Protein AF-A0A2V8DKH4-F1 (afdb_monomer)

Nearest PDB structures (foldseek):
  3bx8-assembly5_E  TM=6.447E-01  e=5.926E-01  unclassified
  3dtq-assembly1_A  TM=5.961E-01  e=3.574E-01  Homo sapiens
  4imn-assembly1_A  TM=5.619E-01  e=2.703E+00  Homo sapiens
  2czu-assembly2_B  TM=4.628E-01  e=2.859E+00  Mus musculus
  5bp4-assembly6_L  TM=4.575E-01  e=6.642E+00  Mycolicibacterium smegmatis MC2 155

Foldseek 3Di:
DWDKDWDDQLLQTWIWIWDQDPQRKIKIWIWGADLNDIDIDMDIGHHPPDDPPDPDDNDFDADPVRDTFHAPHHDDNVDDGHHTDD

Secondary structure (DSSP, 8-state):
--EEEEEEETTEEEEEEEEE-TTS-EEEEEEEEETTEEEEEEEEE-TTSPP-S-------EE-TTSPEE-BSS-B-TTSPPPPBP-

Sequence (86 aa):
LTLYAHYNADQIEGHRLQLLNPDKSRTFAAIHMYENRLYIFEGTTPAGSPPPALFQQSLGFLDKEGKRVRYESVYSNAYPPPRRTR

Radius of gyration: 15.06 Å; Cα contacts (8 Å, |Δi|>4): 158; chains: 1; bounding box: 35×24×39 Å

pLDDT: mean 90.02, std 9.42, range [55.66, 97.31]

Structure (mmCIF, N/CA/C/O backbone):
data_AF-A0A2V8DKH4-F1
#
_entry.id   AF-A0A2V8DKH4-F1
#
loop_
_atom_site.group_PDB
_atom_site.id
_atom_site.type_symbol
_atom_site.label_atom_id
_atom_site.label_alt_id
_atom_site.label_comp_id
_atom_site.label_asym_id
_atom_site.label_entity_id
_atom_site.label_seq_id
_atom_site.pdbx_PDB_ins_code
_atom_site.Cartn_x
_atom_site.Cartn_y
_atom_site.Cartn_z
_atom_site.occupancy
_atom_site.B_iso_or_equiv
_atom_site.auth_seq_id
_atom_site.auth_comp_id
_atom_site.auth_asym_id
_atom_site.auth_atom_id
_atom_site.pdbx_PDB_model_num
ATOM 1 N N . LEU A 1 1 ? -5.898 4.590 17.628 1.00 75.38 1 LEU A N 1
ATOM 2 C CA . LEU A 1 1 ? -4.702 5.214 17.038 1.00 75.38 1 LEU A CA 1
ATOM 3 C C . LEU A 1 1 ? -4.833 5.082 15.536 1.00 75.38 1 LEU A C 1
ATOM 5 O O . LEU A 1 1 ? -5.076 3.972 15.079 1.00 75.38 1 LEU A O 1
ATOM 9 N N . THR A 1 2 ? -4.733 6.197 14.823 1.00 88.38 2 THR A N 1
ATOM 10 C CA . THR A 1 2 ? -4.686 6.212 13.361 1.00 88.38 2 THR A CA 1
ATOM 11 C C . THR A 1 2 ? -3.231 6.395 12.948 1.00 88.38 2 THR A C 1
ATOM 13 O O . THR A 1 2 ? -2.577 7.308 13.448 1.00 88.38 2 THR A O 1
ATOM 16 N N . LEU A 1 3 ? -2.714 5.509 12.100 1.00 91.00 3 LEU A N 1
ATOM 17 C CA . LEU A 1 3 ? -1.336 5.515 11.618 1.00 91.00 3 LEU A CA 1
ATOM 18 C C . LEU A 1 3 ? -1.304 5.514 10.097 1.00 91.00 3 LEU A C 1
ATOM 20 O O . LEU A 1 3 ? -2.058 4.794 9.443 1.00 91.00 3 LEU A O 1
ATOM 24 N N . TYR A 1 4 ? -0.360 6.277 9.567 1.00 93.69 4 TYR A N 1
ATOM 25 C CA . TYR A 1 4 ? 0.015 6.285 8.166 1.00 93.69 4 TYR A CA 1
ATOM 26 C C . TYR A 1 4 ? 1.529 6.120 8.078 1.00 93.69 4 TYR A C 1
ATOM 28 O O . TYR A 1 4 ? 2.268 6.736 8.848 1.00 93.69 4 TYR A O 1
ATOM 36 N N . ALA A 1 5 ? 1.984 5.282 7.155 1.00 92.56 5 ALA A N 1
ATOM 37 C CA . ALA A 1 5 ? 3.400 5.084 6.899 1.00 92.56 5 ALA A CA 1
ATOM 38 C C . ALA A 1 5 ? 3.656 4.830 5.414 1.00 92.56 5 ALA A C 1
ATOM 40 O O . ALA A 1 5 ? 2.836 4.222 4.720 1.00 92.56 5 ALA A O 1
ATOM 41 N N . HIS A 1 6 ? 4.839 5.235 4.954 1.00 93.75 6 HIS A N 1
ATOM 42 C CA . HIS A 1 6 ? 5.392 4.701 3.716 1.00 93.75 6 HIS A CA 1
ATOM 43 C C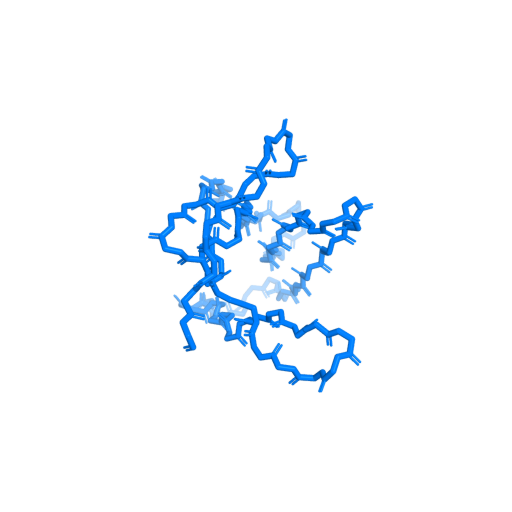 . HIS A 1 6 ? 5.676 3.210 3.886 1.00 93.75 6 HIS A C 1
ATOM 45 O O . HIS A 1 6 ? 6.108 2.748 4.945 1.00 93.75 6 HIS A O 1
ATOM 51 N N . TYR A 1 7 ? 5.417 2.460 2.829 1.00 91.75 7 TYR A N 1
ATOM 52 C CA . TYR A 1 7 ? 5.611 1.025 2.770 1.00 91.75 7 TYR A CA 1
ATOM 53 C C . TYR A 1 7 ? 6.132 0.656 1.381 1.00 91.75 7 TYR A C 1
ATOM 55 O O . TYR A 1 7 ? 6.077 1.450 0.444 1.00 91.75 7 TYR A O 1
ATOM 63 N N . ASN A 1 8 ? 6.671 -0.545 1.239 1.00 92.38 8 ASN A N 1
ATOM 64 C CA . ASN A 1 8 ? 6.909 -1.131 -0.067 1.00 92.38 8 ASN A CA 1
ATOM 65 C C . ASN A 1 8 ? 6.793 -2.650 0.025 1.00 92.38 8 ASN A C 1
ATOM 67 O O . ASN A 1 8 ? 7.029 -3.241 1.081 1.00 92.38 8 ASN A O 1
ATOM 71 N N . ALA A 1 9 ? 6.448 -3.262 -1.102 1.00 91.94 9 ALA A N 1
ATOM 72 C CA . ALA A 1 9 ? 6.517 -4.700 -1.299 1.00 91.94 9 ALA A CA 1
ATOM 73 C C . ALA A 1 9 ? 7.426 -4.952 -2.503 1.00 91.94 9 ALA A C 1
ATOM 75 O O . ALA A 1 9 ? 7.129 -4.497 -3.603 1.00 91.94 9 ALA A O 1
ATOM 76 N N . ASP A 1 10 ? 8.567 -5.612 -2.290 1.00 92.19 10 ASP A N 1
ATOM 77 C CA . ASP A 1 10 ? 9.600 -5.815 -3.320 1.00 92.19 10 ASP A CA 1
ATOM 78 C C . ASP A 1 10 ? 10.040 -4.538 -4.044 1.00 92.19 10 ASP A C 1
ATOM 80 O O . ASP A 1 10 ? 10.245 -4.522 -5.259 1.00 92.19 10 ASP A O 1
ATOM 84 N N . GLN A 1 11 ? 10.213 -3.464 -3.269 1.00 95.44 11 GLN A N 1
ATOM 85 C CA . GLN A 1 11 ? 10.542 -2.125 -3.759 1.00 95.44 11 GLN A CA 1
ATOM 86 C C . GLN A 1 11 ? 9.434 -1.446 -4.578 1.00 95.44 11 GLN A C 1
ATOM 88 O O . GLN A 1 11 ? 9.622 -0.312 -4.990 1.00 95.44 11 GLN A O 1
ATOM 93 N N . ILE A 1 12 ? 8.261 -2.050 -4.772 1.00 95.94 12 ILE A N 1
ATOM 94 C CA . ILE A 1 12 ? 7.108 -1.329 -5.324 1.00 95.94 12 ILE A CA 1
ATOM 95 C C . ILE A 1 12 ? 6.534 -0.448 -4.221 1.00 95.94 12 ILE A C 1
ATOM 97 O O . ILE A 1 12 ? 6.117 -0.957 -3.173 1.00 95.94 12 ILE A O 1
ATOM 101 N N . GLU A 1 13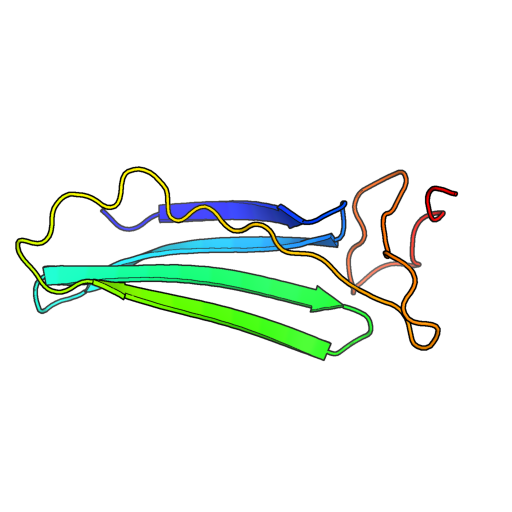 ? 6.563 0.869 -4.439 1.00 96.31 13 GLU A N 1
ATOM 102 C CA . GLU A 1 13 ? 6.094 1.844 -3.462 1.00 96.31 13 GLU A CA 1
ATOM 103 C C . GLU A 1 13 ? 4.651 1.582 -3.040 1.00 96.31 13 GLU A C 1
ATOM 105 O O . GLU A 1 13 ? 3.824 1.052 -3.789 1.00 96.31 13 GLU A O 1
ATOM 110 N N . GLY A 1 14 ? 4.345 1.977 -1.815 1.00 95.06 14 GLY A N 1
ATOM 111 C CA . GLY A 1 14 ? 2.991 1.975 -1.324 1.00 95.06 14 GLY A CA 1
ATOM 112 C C . GLY A 1 14 ? 2.838 2.723 -0.017 1.00 95.06 14 GLY A C 1
ATOM 113 O O . GLY A 1 14 ? 3.775 3.288 0.557 1.00 95.06 14 GLY A O 1
ATOM 114 N N . HIS A 1 15 ? 1.611 2.681 0.470 1.00 94.31 15 HIS A N 1
ATOM 115 C CA . HIS A 1 15 ? 1.205 3.296 1.717 1.00 94.31 15 HIS A CA 1
ATOM 116 C C . HIS A 1 15 ? 0.542 2.259 2.594 1.00 94.31 15 HIS A C 1
ATOM 118 O O . HIS A 1 15 ? -0.252 1.453 2.115 1.00 94.31 15 HIS A O 1
ATOM 124 N N . ARG A 1 16 ? 0.844 2.306 3.888 1.00 92.50 16 ARG A N 1
ATOM 125 C CA . ARG A 1 16 ? 0.169 1.501 4.896 1.00 92.50 16 ARG A CA 1
ATOM 126 C C . ARG A 1 16 ? -0.667 2.398 5.792 1.00 92.50 16 ARG A C 1
ATOM 128 O O . ARG A 1 16 ? -0.178 3.411 6.291 1.00 92.50 16 ARG A O 1
ATOM 135 N N . LEU A 1 17 ? -1.900 1.974 6.033 1.00 92.38 17 LEU A N 1
ATOM 136 C CA . LEU A 1 17 ? -2.846 2.623 6.930 1.00 92.38 17 LEU A CA 1
ATOM 137 C C . LEU A 1 17 ? -3.218 1.682 8.072 1.00 92.38 17 LEU A C 1
ATOM 139 O O . LEU A 1 17 ? -3.406 0.481 7.874 1.00 92.38 17 LEU A O 1
ATOM 143 N N . GLN A 1 18 ? -3.356 2.251 9.264 1.00 91.19 18 GLN A N 1
ATOM 144 C CA . GLN A 1 18 ? -4.084 1.646 10.372 1.00 91.19 18 GLN A CA 1
ATOM 145 C C . GLN A 1 18 ? -5.095 2.671 10.861 1.00 91.19 18 GLN A C 1
ATOM 147 O O . GLN A 1 18 ? -4.710 3.765 11.262 1.00 91.19 18 GLN A O 1
ATOM 152 N N . LEU A 1 19 ? -6.376 2.346 10.814 1.00 92.25 19 LEU A N 1
ATOM 153 C CA . LEU A 1 19 ? -7.456 3.251 11.182 1.00 92.25 19 LEU A CA 1
ATOM 154 C C . LEU A 1 19 ? -8.129 2.728 12.447 1.00 92.25 19 LEU A C 1
ATOM 156 O O . LEU A 1 19 ? -8.394 1.531 12.560 1.00 92.25 19 LEU A O 1
ATOM 160 N N . LEU A 1 20 ? -8.418 3.626 13.390 1.00 92.12 20 LEU A N 1
ATOM 161 C CA . LEU A 1 20 ? -9.398 3.372 14.442 1.00 92.12 20 LEU A CA 1
ATOM 162 C C . LEU A 1 20 ? -10.710 4.032 14.021 1.00 92.12 20 LEU A C 1
ATOM 164 O O . LEU A 1 20 ? -10.779 5.258 13.940 1.00 92.12 20 LEU A O 1
ATOM 168 N N . ASN A 1 21 ? -11.724 3.218 13.759 1.00 94.19 21 ASN A N 1
ATOM 169 C CA . ASN A 1 21 ? -13.013 3.672 13.251 1.00 94.19 21 ASN A CA 1
ATOM 170 C C . ASN A 1 21 ? -13.919 4.181 14.396 1.00 94.19 21 ASN A C 1
ATOM 172 O O . ASN A 1 21 ? -13.671 3.856 15.564 1.00 94.19 21 ASN A O 1
ATOM 176 N N . PRO A 1 22 ? -14.986 4.953 14.099 1.00 95.88 22 PRO A N 1
ATOM 177 C CA . PRO A 1 22 ? -15.910 5.469 15.120 1.00 95.88 22 PRO A CA 1
ATOM 178 C C . PRO A 1 22 ? -16.582 4.379 15.968 1.00 95.88 22 PRO A C 1
ATOM 180 O O . PRO A 1 22 ? -16.795 4.565 17.165 1.00 95.88 22 PRO A O 1
ATOM 183 N N . ASP A 1 23 ? -16.854 3.215 15.373 1.00 95.31 23 ASP A N 1
ATOM 184 C CA . ASP A 1 23 ? -17.409 2.027 16.038 1.00 95.31 23 ASP A CA 1
ATOM 185 C C . ASP A 1 23 ? -16.363 1.229 16.845 1.00 95.31 23 ASP A C 1
ATOM 187 O O . ASP A 1 23 ? -16.649 0.148 17.359 1.00 95.31 23 ASP A O 1
ATOM 191 N N . LYS A 1 24 ? -15.143 1.766 16.976 1.00 92.12 24 LYS A N 1
ATOM 192 C CA . LYS A 1 24 ? -13.970 1.158 17.623 1.00 92.12 24 LYS A CA 1
ATOM 193 C C . LYS A 1 24 ? -13.419 -0.088 16.919 1.00 92.12 24 LYS A C 1
ATOM 195 O O . LYS A 1 24 ? -12.510 -0.722 17.468 1.00 92.12 24 LYS A O 1
ATOM 200 N N . SER A 1 25 ? -13.899 -0.429 15.723 1.00 92.31 25 SER A N 1
ATOM 201 C CA . SER A 1 25 ? -13.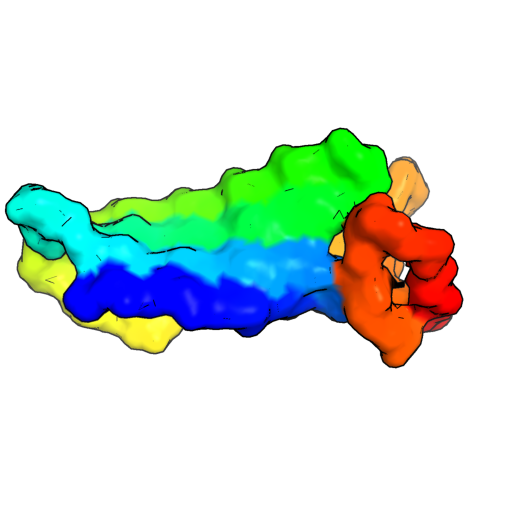226 -1.401 14.857 1.00 92.31 25 SER A CA 1
ATOM 202 C C . SER A 1 25 ? -11.886 -0.843 14.358 1.00 92.31 25 SER A C 1
ATOM 204 O O . SER A 1 25 ? -11.621 0.364 14.424 1.00 92.31 25 SER A O 1
ATOM 206 N N . ARG A 1 26 ? -10.994 -1.729 13.903 1.00 90.62 26 ARG A N 1
ATOM 207 C CA . ARG A 1 26 ? -9.669 -1.349 13.394 1.00 90.62 26 ARG A CA 1
ATOM 208 C C . ARG A 1 26 ? -9.470 -1.856 11.977 1.00 90.62 26 ARG A C 1
ATOM 210 O O . ARG A 1 26 ? -9.491 -3.071 11.780 1.00 90.62 26 ARG A O 1
ATOM 217 N N . THR A 1 27 ? -9.229 -0.950 11.033 1.00 91.75 27 THR A N 1
ATOM 218 C CA . THR A 1 27 ? -8.921 -1.281 9.632 1.00 91.75 27 THR A CA 1
ATOM 219 C C . THR A 1 27 ? -7.422 -1.194 9.385 1.00 91.75 27 THR A C 1
ATOM 221 O O . THR A 1 27 ? -6.781 -0.223 9.780 1.00 91.75 27 THR A O 1
ATOM 224 N N . PHE A 1 28 ? -6.865 -2.189 8.706 1.00 90.75 28 PHE A N 1
ATOM 225 C CA . PHE A 1 28 ? -5.490 -2.207 8.220 1.00 90.75 28 PHE A CA 1
ATOM 226 C C . PHE A 1 28 ? -5.537 -2.253 6.710 1.00 90.75 28 PHE A C 1
ATOM 228 O O . PHE A 1 28 ? -6.218 -3.118 6.172 1.00 90.75 28 PHE A O 1
ATOM 235 N N . ALA A 1 29 ? -4.810 -1.363 6.043 1.00 92.12 29 ALA A N 1
ATOM 236 C CA . ALA A 1 29 ? -4.748 -1.360 4.591 1.00 92.12 29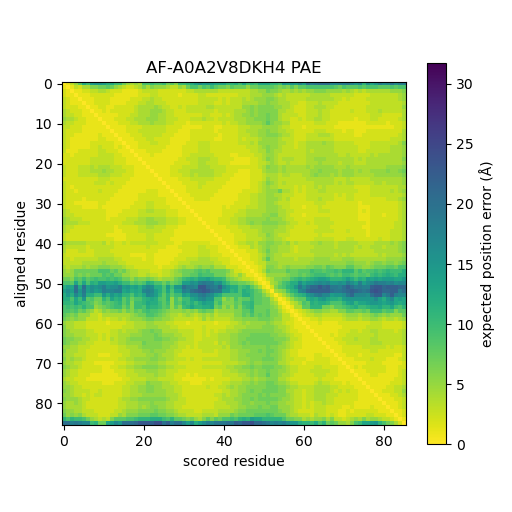 ALA A CA 1
ATOM 237 C C . ALA A 1 29 ? -3.318 -1.185 4.079 1.00 92.12 29 ALA A C 1
ATOM 239 O O . ALA A 1 29 ? -2.512 -0.497 4.713 1.00 92.12 29 ALA A O 1
ATOM 240 N N . ALA A 1 30 ? -3.024 -1.774 2.919 1.00 93.00 30 ALA A N 1
ATOM 241 C CA . ALA A 1 30 ? -1.927 -1.330 2.067 1.00 93.00 30 ALA A CA 1
ATOM 242 C C . ALA A 1 30 ? -2.438 -0.942 0.688 1.00 93.00 30 ALA A C 1
ATOM 244 O O . ALA A 1 30 ? -3.333 -1.584 0.136 1.00 93.00 30 ALA A O 1
ATOM 245 N N . ILE A 1 31 ? -1.830 0.104 0.149 1.00 95.38 31 ILE A N 1
ATOM 246 C CA . ILE A 1 31 ? -2.174 0.706 -1.128 1.00 95.38 31 ILE A CA 1
ATOM 247 C C . ILE A 1 31 ? -0.903 0.743 -1.963 1.00 95.38 31 ILE A C 1
ATOM 249 O O . ILE A 1 31 ? 0.102 1.288 -1.514 1.00 95.38 31 ILE A O 1
ATOM 253 N N . HIS A 1 32 ? -0.955 0.182 -3.166 1.00 95.81 32 HIS A N 1
ATOM 254 C CA . HIS A 1 32 ? 0.149 0.174 -4.120 1.00 95.81 32 HIS A CA 1
ATOM 255 C C . HIS A 1 32 ? -0.351 0.581 -5.503 1.00 95.81 32 HIS A C 1
ATOM 257 O O . HIS A 1 32 ? -1.459 0.221 -5.898 1.00 95.81 32 HIS A O 1
ATOM 263 N N . MET A 1 33 ? 0.490 1.280 -6.259 1.00 96.50 33 MET A N 1
ATOM 264 C CA . MET A 1 33 ? 0.253 1.574 -7.669 1.00 96.50 33 MET A CA 1
ATOM 265 C C . MET A 1 33 ? 1.353 0.902 -8.485 1.00 96.50 33 MET A C 1
ATOM 267 O O . MET A 1 33 ? 2.533 1.145 -8.241 1.00 96.50 33 MET A O 1
ATOM 271 N N . TYR A 1 34 ? 0.981 0.046 -9.432 1.00 95.44 34 TYR A N 1
ATOM 272 C CA . TYR A 1 34 ? 1.936 -0.662 -10.282 1.00 95.44 34 TYR A CA 1
ATOM 273 C C . TYR A 1 34 ? 1.454 -0.673 -11.730 1.00 95.44 34 TYR A C 1
ATOM 275 O O . TYR A 1 34 ? 0.364 -1.170 -12.009 1.00 95.44 34 TYR A O 1
ATOM 283 N N . GLU A 1 35 ? 2.249 -0.101 -12.639 1.00 94.62 35 GLU A N 1
ATOM 284 C CA . GLU A 1 35 ? 1.933 0.021 -14.072 1.00 94.62 35 GLU A CA 1
ATOM 285 C C . GLU A 1 35 ? 0.533 0.610 -14.326 1.00 94.62 35 GLU A C 1
ATOM 287 O O . GLU A 1 35 ? -0.277 0.078 -15.085 1.00 94.62 35 GLU A O 1
ATOM 292 N N . ASN A 1 36 ? 0.241 1.725 -13.653 1.00 95.50 36 ASN A N 1
ATOM 293 C CA . ASN A 1 36 ? -1.043 2.427 -13.673 1.00 95.50 36 ASN A CA 1
ATOM 294 C C . ASN A 1 36 ? -2.246 1.608 -13.172 1.00 95.50 36 ASN A C 1
ATOM 296 O O . ASN A 1 36 ? -3.392 1.939 -13.475 1.00 95.50 36 ASN A O 1
ATOM 300 N N . ARG A 1 37 ? -2.006 0.559 -12.379 1.00 95.38 37 ARG A N 1
ATOM 301 C CA . ARG A 1 37 ? -3.052 -0.215 -11.701 1.00 95.38 37 ARG A CA 1
ATOM 302 C C . ARG A 1 37 ? -2.979 -0.002 -10.198 1.00 95.38 37 ARG A C 1
ATOM 304 O O . ARG A 1 37 ? -1.925 -0.200 -9.593 1.00 95.38 37 ARG A O 1
ATOM 311 N N . LEU A 1 38 ? -4.114 0.372 -9.614 1.00 96.25 38 LEU A N 1
ATOM 312 C CA . LEU A 1 38 ? -4.259 0.604 -8.183 1.00 96.25 38 LEU A CA 1
ATOM 313 C C . LEU A 1 38 ? -4.666 -0.694 -7.484 1.00 96.25 38 LEU A C 1
ATOM 315 O O . LEU A 1 38 ? -5.695 -1.285 -7.808 1.00 96.25 38 LEU A O 1
ATOM 319 N N . TYR A 1 39 ? -3.871 -1.106 -6.503 1.00 95.06 39 TYR A N 1
ATOM 320 C CA . TYR A 1 39 ? -4.130 -2.259 -5.652 1.00 95.06 39 TYR A CA 1
ATOM 321 C C . TYR A 1 39 ? -4.358 -1.778 -4.224 1.00 95.06 39 TYR A C 1
ATOM 323 O O . TYR A 1 39 ? -3.502 -1.107 -3.647 1.00 95.06 39 TYR A O 1
ATOM 331 N N . ILE A 1 40 ? -5.506 -2.139 -3.656 1.00 95.12 40 ILE A N 1
ATOM 332 C CA . ILE A 1 40 ? -5.864 -1.847 -2.269 1.00 95.12 40 ILE A CA 1
ATOM 333 C C . ILE A 1 40 ? -6.203 -3.172 -1.601 1.00 95.12 40 ILE A C 1
ATOM 335 O O . ILE A 1 40 ? -7.069 -3.907 -2.073 1.00 95.12 40 ILE A O 1
ATOM 339 N N . PHE A 1 41 ? -5.517 -3.472 -0.505 1.00 89.69 41 PHE A N 1
ATOM 340 C CA . PHE A 1 41 ? -5.786 -4.643 0.320 1.00 89.69 41 PHE A CA 1
ATOM 341 C C . PHE A 1 41 ? -6.115 -4.159 1.714 1.00 89.69 41 PHE A C 1
ATOM 343 O O . PHE A 1 41 ? -5.278 -3.488 2.320 1.00 89.69 41 PHE A O 1
ATOM 350 N N . GLU A 1 42 ? -7.285 -4.519 2.230 1.00 92.00 42 GLU A N 1
ATOM 351 C CA . GLU A 1 42 ? -7.693 -4.129 3.570 1.00 92.00 42 GLU A CA 1
ATOM 352 C C . GLU A 1 42 ? -8.322 -5.269 4.365 1.00 92.00 42 GLU A C 1
ATOM 354 O O . GLU A 1 42 ? -8.833 -6.243 3.814 1.00 92.00 42 GLU A O 1
ATOM 359 N N . GLY A 1 43 ? -8.256 -5.137 5.685 1.00 89.56 43 GLY A N 1
ATOM 360 C CA . GLY A 1 43 ? -8.945 -6.005 6.624 1.00 89.56 43 GLY A CA 1
ATOM 361 C C . GLY A 1 43 ? -9.368 -5.224 7.858 1.00 89.56 43 GLY A C 1
ATOM 362 O O . GLY A 1 43 ? -8.584 -4.451 8.415 1.00 89.56 43 GLY A O 1
ATOM 363 N N . THR A 1 44 ? -10.601 -5.451 8.300 1.00 92.06 44 THR A N 1
ATOM 364 C CA . THR A 1 44 ? -11.180 -4.794 9.474 1.00 92.06 44 THR A CA 1
ATOM 365 C C . THR A 1 44 ? -11.445 -5.815 10.568 1.00 92.06 44 THR A C 1
ATOM 367 O O . THR A 1 44 ? -12.053 -6.856 10.337 1.00 92.06 44 THR A O 1
ATOM 370 N N . THR A 1 45 ? -10.992 -5.507 11.781 1.00 89.00 45 THR A N 1
ATOM 371 C CA . THR A 1 45 ? -11.258 -6.314 12.978 1.00 89.00 45 THR A CA 1
ATOM 372 C C . THR A 1 45 ? -12.278 -5.606 13.874 1.00 89.00 45 THR A C 1
ATOM 374 O O . THR A 1 45 ? -12.156 -4.391 14.067 1.00 89.00 45 THR A O 1
ATOM 377 N N . PRO A 1 46 ? -13.276 -6.317 14.438 1.00 91.75 46 PRO A N 1
ATOM 378 C CA . PRO A 1 46 ? -14.254 -5.721 15.344 1.00 91.75 46 PRO A CA 1
ATOM 379 C C . PRO A 1 46 ? -13.620 -5.119 16.599 1.00 91.75 46 PRO A C 1
ATOM 381 O O . PRO A 1 46 ? -12.524 -5.512 17.023 1.00 91.75 46 PRO A O 1
ATOM 384 N N . ALA A 1 47 ? -14.353 -4.212 17.243 1.00 91.38 47 ALA A N 1
ATOM 385 C CA . ALA A 1 47 ? -13.994 -3.691 18.555 1.00 91.38 47 ALA A CA 1
ATOM 386 C C . ALA A 1 47 ? -13.781 -4.827 19.574 1.00 91.38 47 ALA A C 1
ATOM 388 O O . ALA A 1 47 ? -14.482 -5.835 19.559 1.00 91.38 47 ALA A O 1
ATOM 389 N N . GLY A 1 48 ? -12.802 -4.669 20.467 1.00 86.12 48 GLY A N 1
ATOM 390 C CA . GLY A 1 48 ? -12.491 -5.669 21.497 1.00 86.12 48 GLY A CA 1
ATOM 391 C C . GLY A 1 48 ? -11.665 -6.868 21.018 1.00 86.12 48 GLY A C 1
ATOM 392 O O . GLY A 1 48 ? -11.173 -7.618 21.857 1.00 86.12 48 GLY A O 1
ATOM 393 N N . SER A 1 49 ? -11.430 -7.016 19.708 1.00 85.06 49 SER A N 1
ATOM 394 C CA . SER A 1 49 ? -10.481 -8.012 19.194 1.00 85.06 49 SER A CA 1
ATOM 395 C C . SER A 1 49 ? -9.081 -7.769 19.778 1.00 85.06 49 SER A C 1
ATOM 397 O O . SER A 1 49 ? -8.707 -6.593 19.961 1.00 85.06 49 SER A O 1
ATOM 399 N N . PRO A 1 50 ? -8.289 -8.835 20.033 1.00 74.94 50 PRO A N 1
ATOM 400 C CA . PRO A 1 50 ? -6.886 -8.693 20.400 1.00 74.94 50 PRO A CA 1
ATOM 401 C C . PRO A 1 50 ? -6.214 -7.718 19.432 1.00 74.94 50 PRO A C 1
ATOM 403 O O . PRO A 1 50 ? -6.523 -7.769 18.236 1.00 74.94 50 PRO A O 1
ATOM 406 N N . PRO A 1 51 ? -5.350 -6.803 19.908 1.00 62.50 51 PRO A N 1
ATOM 407 C CA . PRO A 1 51 ? -4.631 -5.907 19.018 1.00 62.50 51 PRO A CA 1
ATOM 408 C C . PRO A 1 51 ? -3.978 -6.766 17.932 1.00 62.50 51 PRO A C 1
ATOM 410 O O . PRO A 1 51 ? -3.215 -7.668 18.285 1.00 62.50 51 PRO A O 1
ATOM 413 N N . PRO A 1 52 ? -4.295 -6.568 16.642 1.00 60.78 52 PRO A N 1
ATOM 414 C CA . PRO A 1 52 ? -3.637 -7.324 15.590 1.00 60.78 52 PRO A CA 1
ATOM 415 C C . PRO A 1 52 ? -2.186 -6.850 15.569 1.00 60.78 52 PRO A C 1
ATOM 417 O O . PRO A 1 52 ? -1.852 -5.828 14.975 1.00 60.78 52 PRO A O 1
ATOM 420 N N . ALA A 1 53 ? -1.335 -7.559 16.314 1.00 55.66 53 ALA A N 1
ATOM 421 C CA . ALA A 1 53 ? 0.045 -7.166 16.563 1.00 55.66 53 ALA A CA 1
ATOM 422 C C . ALA A 1 53 ? 0.818 -7.019 15.246 1.00 55.66 53 ALA A C 1
ATOM 424 O O . ALA A 1 53 ? 1.731 -6.204 15.147 1.00 55.66 53 ALA A O 1
ATOM 425 N N . LEU A 1 54 ? 0.403 -7.756 14.210 1.00 57.97 54 LEU A N 1
ATOM 426 C CA . LEU A 1 54 ? 0.988 -7.750 12.883 1.00 57.97 54 LEU A CA 1
ATOM 427 C C . LEU A 1 54 ? -0.101 -8.069 11.843 1.00 57.97 54 LEU A C 1
ATOM 429 O O . LEU A 1 54 ? -0.375 -9.232 11.570 1.00 57.97 54 LEU A O 1
ATOM 433 N N . PHE A 1 55 ? -0.702 -7.057 11.205 1.00 64.75 55 PHE A N 1
ATOM 434 C CA . PHE A 1 55 ? -1.230 -7.260 9.847 1.00 64.75 55 PHE A CA 1
ATOM 435 C C . PHE A 1 55 ? -0.019 -7.482 8.935 1.00 64.75 55 PHE A C 1
ATOM 437 O O . PHE A 1 55 ? 0.563 -6.530 8.412 1.00 64.75 55 PHE A O 1
ATOM 444 N N . GLN A 1 56 ? 0.458 -8.726 8.908 1.00 65.38 56 GLN A N 1
ATOM 445 C CA . GLN A 1 56 ? 1.602 -9.163 8.126 1.00 65.38 56 GLN A CA 1
ATOM 446 C C . GLN A 1 56 ? 1.125 -9.388 6.697 1.00 65.38 56 GLN A C 1
ATOM 448 O O . GLN A 1 56 ? 0.318 -10.272 6.425 1.00 65.38 56 GLN A O 1
ATOM 453 N N . GLN A 1 57 ? 1.608 -8.549 5.789 1.00 70.88 57 GLN A N 1
ATOM 454 C CA . GLN A 1 57 ? 1.315 -8.665 4.370 1.00 70.88 57 GLN A CA 1
ATOM 455 C C . GLN A 1 57 ? 2.526 -9.286 3.687 1.00 70.88 57 GLN A C 1
ATOM 457 O O . GLN A 1 57 ? 3.562 -8.644 3.531 1.00 70.88 57 GLN A O 1
ATOM 462 N N . SER A 1 58 ? 2.394 -10.543 3.278 1.00 78.81 58 SER A N 1
ATOM 463 C CA . SER A 1 58 ? 3.343 -11.198 2.377 1.00 78.81 58 SER A CA 1
ATOM 464 C C . SER A 1 58 ? 2.917 -10.926 0.936 1.00 78.81 58 SER A C 1
ATOM 466 O O . SER A 1 58 ? 2.439 -11.812 0.233 1.00 78.81 58 SER A O 1
ATOM 468 N N . LEU A 1 59 ? 3.016 -9.664 0.516 1.00 86.31 59 LEU A N 1
ATOM 469 C CA . LEU A 1 59 ? 2.612 -9.241 -0.821 1.00 86.31 59 LEU A CA 1
ATOM 470 C C . LEU A 1 59 ? 3.758 -9.425 -1.816 1.00 86.31 59 LEU A C 1
ATOM 472 O O . LEU A 1 59 ? 4.929 -9.256 -1.484 1.00 86.31 59 LEU A O 1
ATOM 476 N N . GLY A 1 60 ? 3.420 -9.691 -3.072 1.00 89.50 60 GLY A N 1
ATOM 477 C CA . GLY A 1 60 ? 4.130 -9.010 -4.149 1.00 89.50 60 GLY A CA 1
ATOM 478 C C . GLY A 1 60 ? 3.628 -9.374 -5.527 1.00 89.50 60 GLY A C 1
ATOM 479 O O . GLY A 1 60 ? 2.618 -10.058 -5.683 1.00 89.50 60 GLY A O 1
ATOM 480 N N . PHE A 1 61 ? 4.339 -8.849 -6.510 1.00 92.94 61 PHE A N 1
ATOM 481 C CA . PHE A 1 61 ? 3.809 -8.639 -7.843 1.00 92.94 61 PHE A CA 1
ATOM 482 C C . PHE A 1 61 ? 4.383 -9.662 -8.808 1.00 92.94 61 PHE A C 1
ATOM 484 O O . PHE A 1 61 ? 5.560 -10.013 -8.724 1.00 92.94 61 PHE A O 1
ATOM 491 N N . LEU A 1 62 ? 3.544 -10.146 -9.714 1.00 93.31 62 LEU A N 1
ATOM 492 C CA . LEU A 1 62 ? 3.946 -11.031 -10.797 1.00 93.31 62 LEU A CA 1
ATOM 493 C C . LEU A 1 62 ? 3.759 -10.292 -12.120 1.00 93.31 62 LEU A C 1
ATOM 495 O O . LEU A 1 62 ? 2.788 -9.550 -12.277 1.00 93.31 62 LEU A O 1
ATOM 499 N N . ASP A 1 63 ? 4.689 -10.476 -13.051 1.00 91.69 63 ASP A N 1
ATOM 500 C CA . ASP A 1 63 ? 4.506 -10.020 -14.426 1.00 91.69 63 ASP A CA 1
ATOM 501 C C . ASP A 1 63 ? 3.617 -10.985 -15.226 1.00 91.69 63 ASP A C 1
ATOM 503 O O . ASP A 1 63 ? 3.094 -11.973 -14.705 1.00 91.69 63 ASP A O 1
ATOM 507 N N . LYS A 1 64 ? 3.403 -10.672 -16.508 1.00 92.94 64 LYS A N 1
ATOM 508 C CA . LYS A 1 64 ? 2.516 -11.443 -17.391 1.00 92.94 64 LYS A CA 1
ATOM 509 C C . LYS A 1 64 ? 3.021 -12.866 -17.664 1.00 92.94 64 LYS A C 1
ATOM 511 O O . LYS A 1 64 ? 2.226 -13.718 -18.043 1.00 92.94 64 LYS A O 1
ATOM 516 N N . GLU A 1 65 ? 4.309 -13.130 -17.452 1.00 95.06 65 GLU A N 1
ATOM 517 C CA . GLU A 1 65 ? 4.919 -14.459 -17.516 1.00 95.06 65 GLU A CA 1
ATOM 518 C C . GLU A 1 65 ? 4.862 -15.205 -16.168 1.00 95.06 65 GLU A C 1
ATOM 520 O O . GLU A 1 65 ? 5.328 -16.339 -16.068 1.00 95.06 65 GLU A O 1
ATOM 525 N N . GLY A 1 66 ? 4.295 -14.590 -15.125 1.00 93.69 66 GLY A N 1
ATOM 526 C CA . GLY A 1 66 ? 4.208 -15.161 -13.783 1.00 93.69 66 GLY A CA 1
ATOM 527 C 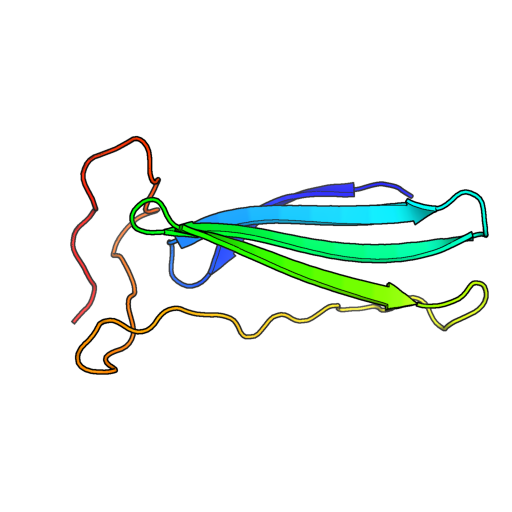C . GLY A 1 66 ? 5.506 -15.050 -12.980 1.00 93.69 66 GLY A C 1
ATOM 528 O O . GLY A 1 66 ? 5.623 -15.666 -11.919 1.00 93.69 66 GLY A O 1
ATOM 529 N N . LYS A 1 67 ? 6.490 -14.273 -13.446 1.00 93.81 67 LYS A N 1
ATOM 530 C CA . LYS A 1 67 ? 7.748 -14.064 -12.730 1.00 93.81 67 LYS A CA 1
ATOM 531 C C . LYS A 1 67 ? 7.586 -12.968 -11.682 1.00 93.81 67 LYS A C 1
ATOM 533 O O . LYS A 1 67 ? 6.927 -11.954 -11.900 1.00 93.81 67 LYS A O 1
ATOM 538 N N . ARG A 1 68 ? 8.238 -13.157 -10.531 1.00 93.19 68 ARG A N 1
ATOM 539 C CA . ARG A 1 68 ? 8.279 -12.160 -9.461 1.00 93.19 68 ARG A CA 1
ATOM 540 C C . ARG A 1 68 ? 8.891 -10.848 -9.951 1.00 93.19 68 ARG A C 1
ATOM 542 O O . ARG A 1 68 ? 10.012 -10.824 -10.456 1.00 93.19 68 ARG A O 1
ATOM 549 N N . VAL A 1 69 ? 8.170 -9.756 -9.735 1.00 95.19 69 VAL A N 1
ATOM 550 C CA . VAL A 1 69 ? 8.655 -8.397 -9.950 1.00 95.19 69 VAL A CA 1
ATOM 551 C C . VAL A 1 69 ? 9.297 -7.910 -8.662 1.00 95.19 69 VAL A C 1
ATOM 553 O O . VAL A 1 69 ? 8.640 -7.802 -7.629 1.00 95.19 69 VAL A O 1
ATOM 556 N N . ARG A 1 70 ? 10.587 -7.601 -8.744 1.00 95.06 70 ARG A N 1
ATOM 557 C CA . ARG A 1 70 ? 11.346 -6.943 -7.687 1.00 95.06 70 ARG A CA 1
ATOM 558 C C . ARG A 1 70 ? 12.375 -6.018 -8.317 1.00 95.06 70 ARG A C 1
ATOM 560 O O . ARG A 1 70 ? 12.990 -6.372 -9.324 1.00 95.06 70 ARG A O 1
ATOM 567 N N . TYR A 1 71 ? 12.537 -4.835 -7.741 1.00 95.94 71 TYR A N 1
ATOM 568 C CA . TYR A 1 71 ? 13.447 -3.809 -8.246 1.00 95.94 71 TYR A CA 1
ATOM 569 C C . TYR A 1 71 ? 14.701 -3.672 -7.376 1.00 95.94 71 TYR A C 1
ATOM 571 O O . TYR A 1 71 ? 14.713 -4.069 -6.210 1.00 95.94 71 TYR A O 1
ATOM 579 N N . GLU A 1 72 ? 15.775 -3.141 -7.964 1.00 95.94 72 GLU A N 1
ATOM 580 C CA . GLU A 1 72 ? 17.031 -2.827 -7.262 1.00 95.94 72 GLU A CA 1
ATOM 581 C C . GLU A 1 72 ? 16.896 -1.578 -6.366 1.00 95.94 72 GLU A C 1
ATOM 583 O O . GLU A 1 72 ? 17.601 -1.453 -5.367 1.00 95.94 72 GLU A O 1
ATOM 588 N N . SER A 1 73 ? 15.957 -0.684 -6.687 1.00 96.06 73 SER A N 1
ATOM 589 C CA . SER A 1 73 ? 15.568 0.488 -5.894 1.00 96.06 73 SER A CA 1
ATOM 590 C C . SER A 1 73 ? 14.051 0.689 -5.941 1.00 96.06 73 SER A C 1
ATOM 592 O O . SER A 1 73 ? 13.361 -0.013 -6.682 1.00 96.06 73 SER A O 1
ATOM 594 N N . VAL A 1 74 ? 13.523 1.625 -5.143 1.00 96.69 74 VAL A N 1
ATOM 595 C CA . VAL A 1 74 ? 12.077 1.877 -5.054 1.00 96.69 74 VAL A CA 1
ATOM 596 C C . VAL A 1 74 ?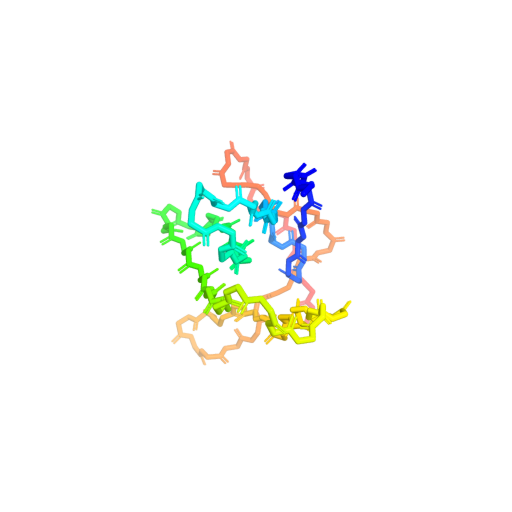 11.504 2.250 -6.423 1.00 96.69 74 VAL A C 1
ATOM 598 O O . VAL A 1 74 ? 11.891 3.250 -7.024 1.00 96.69 74 VAL A O 1
ATOM 601 N N . TYR A 1 75 ? 10.564 1.441 -6.901 1.00 97.31 75 TYR A N 1
ATOM 602 C CA . TYR A 1 75 ? 9.694 1.760 -8.020 1.00 97.31 75 TYR A CA 1
ATOM 603 C C . TYR A 1 75 ? 8.604 2.716 -7.550 1.00 97.31 75 TYR A C 1
ATOM 605 O O . TYR A 1 75 ? 7.894 2.417 -6.589 1.00 97.31 75 TYR A O 1
ATOM 613 N N . SER A 1 76 ? 8.440 3.813 -8.287 1.00 96.88 76 SER A N 1
ATOM 614 C CA . SER A 1 76 ? 7.305 4.717 -8.165 1.00 96.88 76 SER A CA 1
ATOM 615 C C . SER A 1 76 ? 6.599 4.855 -9.501 1.00 96.88 76 SER A C 1
ATOM 617 O O . SER A 1 76 ? 7.249 5.006 -10.536 1.00 96.88 76 SER A O 1
ATOM 619 N N . ASN A 1 77 ? 5.265 4.831 -9.485 1.00 95.44 77 ASN A N 1
ATOM 620 C CA . ASN A 1 77 ? 4.472 4.857 -10.716 1.00 95.44 77 ASN A CA 1
ATOM 621 C C . ASN A 1 77 ? 4.626 6.181 -11.493 1.00 95.44 77 ASN A C 1
ATOM 623 O O . ASN A 1 77 ? 4.312 6.241 -12.679 1.00 95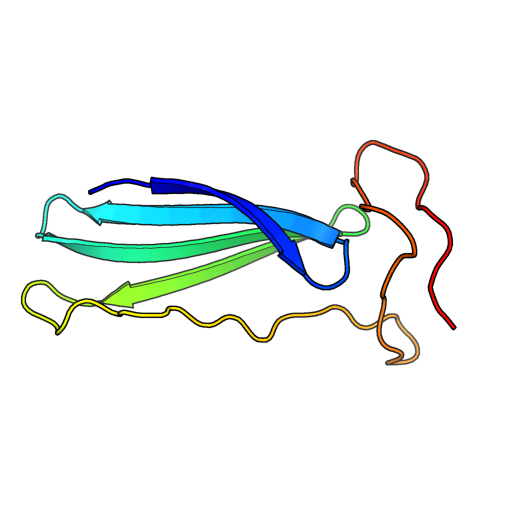.44 77 ASN A O 1
ATOM 627 N N . ALA A 1 78 ? 5.109 7.241 -10.838 1.00 95.56 78 ALA A N 1
ATOM 628 C CA . ALA A 1 78 ? 5.326 8.552 -11.446 1.00 95.56 78 ALA A CA 1
ATOM 629 C C . ALA A 1 78 ? 6.674 8.692 -12.185 1.00 95.56 78 ALA A C 1
ATOM 631 O O . ALA A 1 78 ? 6.901 9.709 -12.840 1.00 95.56 78 ALA A O 1
ATOM 632 N N . TYR A 1 79 ? 7.568 7.702 -12.091 1.00 95.81 79 TYR A N 1
ATOM 633 C CA . TYR A 1 79 ? 8.930 7.772 -12.629 1.00 95.81 79 TYR A CA 1
ATOM 634 C C . TYR A 1 79 ? 9.243 6.576 -13.538 1.00 95.81 79 TYR A C 1
ATOM 636 O O . TYR A 1 79 ? 8.573 5.542 -13.459 1.00 95.81 79 TYR A O 1
ATOM 644 N N . PRO A 1 80 ? 10.272 6.675 -14.404 1.00 96.62 80 PRO A N 1
ATOM 645 C CA . PRO A 1 80 ? 10.757 5.519 -15.144 1.00 96.62 80 PRO A CA 1
ATOM 646 C C . PRO A 1 80 ? 11.080 4.351 -14.197 1.00 96.62 80 PRO A C 1
ATOM 648 O O . PRO A 1 80 ? 11.692 4.573 -13.147 1.00 96.62 80 PRO A O 1
ATOM 651 N N . PRO A 1 81 ? 10.688 3.111 -14.543 1.00 95.75 81 PRO A N 1
ATOM 652 C CA . PRO A 1 81 ? 10.903 1.967 -13.672 1.00 95.75 81 PRO A CA 1
ATOM 653 C C . PRO A 1 81 ? 12.404 1.733 -13.440 1.00 95.75 81 PRO A C 1
ATOM 655 O O . PRO A 1 81 ? 13.176 1.748 -14.405 1.00 95.75 81 PRO A O 1
ATOM 658 N N . PRO A 1 82 ? 12.832 1.453 -12.196 1.00 96.19 82 PRO A N 1
ATOM 659 C CA . PRO A 1 82 ? 14.194 1.023 -11.924 1.00 96.19 82 PRO A CA 1
ATOM 660 C C . PRO A 1 82 ? 14.522 -0.311 -12.600 1.00 96.19 82 PRO A C 1
ATOM 662 O O . PRO A 1 82 ? 13.665 -1.018 -13.139 1.00 96.19 82 PRO A O 1
ATOM 665 N N . ARG A 1 83 ? 15.787 -0.715 -12.511 1.00 96.38 83 ARG A N 1
ATOM 666 C CA . ARG A 1 83 ? 16.214 -2.036 -12.965 1.00 96.38 83 ARG A CA 1
ATOM 667 C C . ARG A 1 83 ? 15.608 -3.137 -12.083 1.00 96.38 83 ARG A C 1
ATOM 669 O O . ARG A 1 83 ? 15.597 -3.026 -10.856 1.00 96.38 83 ARG A O 1
ATOM 676 N N . ARG A 1 84 ? 15.105 -4.207 -12.710 1.00 93.25 84 ARG A N 1
ATOM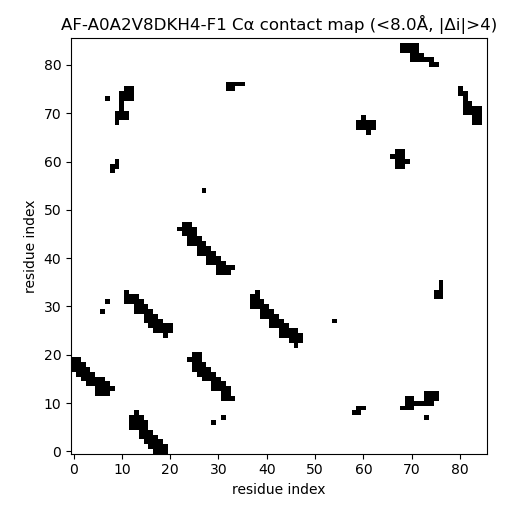 677 C CA . ARG A 1 84 ? 14.614 -5.402 -12.004 1.00 93.25 84 ARG A CA 1
ATOM 678 C C . ARG A 1 84 ? 15.780 -6.250 -11.489 1.00 93.25 84 ARG A C 1
ATOM 680 O O . ARG A 1 84 ? 16.760 -6.450 -12.208 1.00 93.25 84 ARG A O 1
ATOM 687 N N . THR A 1 85 ? 15.642 -6.807 -10.288 1.00 89.94 85 THR A N 1
ATOM 688 C CA . THR A 1 85 ? 16.533 -7.870 -9.801 1.00 89.94 85 THR A CA 1
ATOM 689 C C . THR A 1 85 ? 16.306 -9.144 -10.618 1.00 89.94 85 THR A C 1
ATOM 691 O O . THR A 1 85 ? 15.173 -9.412 -11.027 1.00 89.94 85 THR A O 1
ATOM 694 N N . ARG A 1 86 ? 17.375 -9.906 -10.889 1.00 73.69 86 ARG A N 1
ATOM 695 C CA . ARG A 1 86 ? 17.307 -11.145 -11.684 1.00 73.69 86 ARG A CA 1
ATOM 696 C C . ARG A 1 86 ? 16.377 -12.187 -11.079 1.00 73.69 86 ARG A C 1
ATOM 698 O O . ARG A 1 86 ? 16.392 -12.343 -9.844 1.00 73.69 86 ARG A O 1
#

Mean predicted aligned error: 4.22 Å

Solvent-accessible surface area (backbone atoms only — not comparable to full-atom values): 5195 Å² total; per-residue (Å²): 112,72,48,76,44,86,41,64,42,55,33,36,36,32,39,35,42,33,40,54,45,96,81,53,25,39,38,39,35,41,38,35,52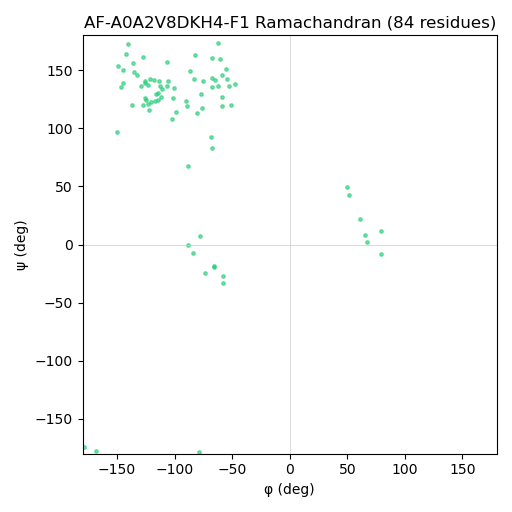,55,91,90,40,81,46,77,49,74,52,73,44,62,53,90,55,77,79,75,88,65,88,76,77,92,62,74,48,62,48,98,86,67,46,78,53,33,40,77,46,75,31,47,74,93,49,85,74,53,61,65,54,133